Protein AF-U5QSL6-F1 (afdb_monomer_lite)

Secondary structure (DSSP, 8-state):
----------------------GGG--EEE-TT-EEEEEEEEEE-SSSEEEEEEEEEE----SS--EEE-GGGEEEEETT--SPPEE-B-TTT-----EEEPTT-EEEEEEEEE---SS-EEEEESSSTTTPEEEEEEPPTT----

Organism: Gloeobacter kilaueensis (strain ATCC BAA-2537 / CCAP 1431/1 / ULC 316 / JS1) (NCBI:txid1183438)

Radius of gyration: 21.34 Å; chains: 1; bounding box: 72×47×43 Å

pLDDT: mean 75.34, std 21.49, range [30.28, 97.94]

Foldseek 3Di:
DDDDDDDDDDDDPPPPPPPPPPPQFDQFDQAVLGKTKTWPDKEAPDQFKIKTKIKIANEDDDDWDKGWDALQQKFKDAPPDPDQTHRFWDPVPKPDHTDIGTHGDMDIIMTMGGHPDQAKIFIWGHRDPVRIHGNGIHGGPPPPDD

Sequence (146 aa):
MLVTALLVACSGQTSKRTPARDPESRAVYSTDERLLIKLVRSERLSASEGVITVRVSNSEQQVAGSAVVDPSHFFIAPEGSNQTPQAAVDLSKSTLKRQTLAIHQSTGGKVFFKIKDQGVQDIVYGDDPVLAVRVGRIPAFGAVSP

Structure (mmCIF, N/CA/C/O backbone):
data_AF-U5QSL6-F1
#
_entry.id   AF-U5QSL6-F1
#
loop_
_atom_site.group_PDB
_atom_site.id
_atom_site.type_symbol
_atom_site.label_atom_id
_atom_site.label_alt_id
_atom_site.label_comp_id
_atom_site.label_asym_id
_atom_site.label_entity_id
_atom_site.label_seq_id
_atom_site.pdbx_PDB_ins_code
_atom_site.Cartn_x
_atom_site.Cartn_y
_atom_site.Cartn_z
_atom_site.occupancy
_atom_site.B_iso_or_equiv
_atom_site.auth_seq_id
_atom_site.auth_comp_id
_atom_site.auth_asym_id
_atom_site.auth_atom_id
_atom_site.pdbx_PDB_model_num
ATOM 1 N N . MET A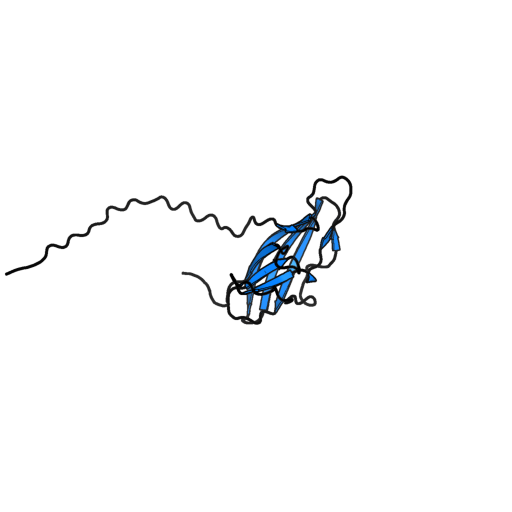 1 1 ? -58.624 38.678 17.521 1.00 34.31 1 MET A N 1
ATOM 2 C CA . MET A 1 1 ? -59.039 37.275 17.735 1.00 34.31 1 MET A CA 1
ATOM 3 C C . MET A 1 1 ? -58.692 36.481 16.481 1.00 34.31 1 MET A C 1
ATOM 5 O O . MET A 1 1 ? -58.979 36.994 15.413 1.00 34.31 1 MET A O 1
ATOM 9 N N . LEU A 1 2 ? -58.096 35.291 16.656 1.00 42.09 2 LEU A N 1
ATOM 10 C CA . LEU A 1 2 ? -57.879 34.189 15.690 1.00 42.09 2 LEU A CA 1
ATOM 11 C C . LEU A 1 2 ? -57.059 34.491 14.410 1.00 42.09 2 LEU A C 1
ATOM 13 O O . LEU A 1 2 ? -57.516 35.216 13.543 1.00 42.09 2 LEU A O 1
ATOM 17 N N . VAL A 1 3 ? -55.779 34.101 14.308 1.00 42.44 3 VAL A N 1
ATOM 18 C CA . VAL A 1 3 ? -55.164 32.754 14.126 1.00 42.44 3 VAL A CA 1
ATOM 19 C C . VAL A 1 3 ? -54.781 32.512 12.654 1.00 42.44 3 VAL A C 1
ATOM 21 O O . VAL A 1 3 ? -55.621 32.398 11.771 1.00 42.44 3 VAL A O 1
ATOM 24 N N . THR A 1 4 ? -53.460 32.465 12.464 1.00 46.41 4 THR A N 1
ATOM 25 C CA . THR A 1 4 ? -52.633 31.793 11.444 1.00 46.41 4 THR A CA 1
ATOM 26 C C . THR A 1 4 ? -53.325 30.938 10.378 1.00 46.41 4 THR A C 1
ATOM 28 O O . THR A 1 4 ? -53.946 29.927 10.696 1.00 46.41 4 THR A O 1
ATOM 31 N N . ALA A 1 5 ? -53.009 31.225 9.112 1.00 50.62 5 ALA A N 1
ATOM 32 C CA . ALA A 1 5 ? -53.021 30.243 8.032 1.00 50.62 5 ALA A CA 1
ATOM 33 C C . ALA A 1 5 ? -51.582 30.029 7.531 1.00 50.62 5 ALA A C 1
ATOM 35 O O . ALA A 1 5 ? -51.032 30.834 6.782 1.00 50.62 5 ALA A O 1
ATOM 36 N N . LEU A 1 6 ? -50.971 28.942 8.005 1.00 47.16 6 LEU A N 1
ATOM 37 C CA . LEU A 1 6 ? -49.758 28.338 7.468 1.00 47.16 6 LEU A CA 1
ATOM 38 C C . LEU A 1 6 ? -50.199 27.279 6.452 1.00 47.16 6 LEU A C 1
ATOM 40 O O . LEU A 1 6 ? -50.808 26.288 6.842 1.00 47.16 6 LEU A O 1
ATOM 44 N N . LEU A 1 7 ? -49.875 27.463 5.173 1.00 45.50 7 LEU A N 1
ATOM 45 C CA . LEU A 1 7 ? -49.884 26.384 4.183 1.00 45.50 7 LEU A CA 1
ATOM 46 C C . LEU A 1 7 ? -48.589 26.457 3.376 1.00 45.50 7 LEU A C 1
ATOM 48 O O . LEU A 1 7 ? -48.476 27.152 2.370 1.00 45.50 7 LEU A O 1
ATOM 52 N N . VAL A 1 8 ? -47.596 25.725 3.877 1.00 52.00 8 VAL A N 1
ATOM 53 C CA . VAL A 1 8 ? -46.452 25.254 3.102 1.00 52.00 8 VAL A CA 1
ATOM 54 C C . VAL A 1 8 ? -46.927 24.020 2.340 1.00 52.00 8 VAL A C 1
ATOM 56 O O . VAL A 1 8 ? -47.374 23.057 2.959 1.00 52.00 8 VAL A O 1
ATOM 59 N N . ALA A 1 9 ? -46.806 24.021 1.016 1.00 42.00 9 ALA A N 1
ATOM 60 C CA . ALA A 1 9 ? -46.858 22.796 0.230 1.00 42.00 9 ALA A CA 1
ATOM 61 C C . ALA A 1 9 ? -45.834 22.873 -0.905 1.00 42.00 9 ALA A C 1
ATOM 63 O O . ALA A 1 9 ? -46.011 23.564 -1.908 1.00 42.00 9 ALA A O 1
ATOM 64 N N . CYS A 1 10 ? -44.736 22.151 -0.684 1.00 53.66 10 CYS A N 1
ATOM 65 C CA . CYS A 1 10 ? -43.721 21.783 -1.654 1.00 53.66 10 CYS A CA 1
ATOM 66 C C . CYS A 1 10 ? -44.359 21.148 -2.895 1.00 53.66 10 CYS A C 1
ATOM 68 O O . CYS A 1 10 ? -44.952 20.075 -2.799 1.00 53.66 10 CYS A O 1
ATOM 70 N N . SER A 1 11 ? -44.151 21.737 -4.072 1.00 44.66 11 SER A N 1
ATOM 71 C CA . SER A 1 11 ? -44.178 20.962 -5.312 1.00 44.66 11 SER A CA 1
ATOM 72 C C . SER A 1 11 ? -42.742 20.583 -5.652 1.00 44.66 11 SER A C 1
ATOM 74 O O . SER A 1 11 ? -41.882 21.416 -5.932 1.00 44.66 11 SER A O 1
ATOM 76 N N . GLY A 1 12 ? -42.478 19.287 -5.495 1.00 43.91 12 GLY A N 1
ATOM 77 C CA . GLY A 1 12 ? -41.193 18.662 -5.730 1.00 43.91 12 GLY A CA 1
ATOM 78 C C . GLY A 1 12 ? -40.750 18.845 -7.171 1.00 43.91 12 GLY A C 1
ATOM 79 O O . GLY A 1 12 ? -41.258 18.198 -8.083 1.00 43.91 12 GLY A O 1
ATOM 80 N N . GLN A 1 13 ? -39.720 19.659 -7.359 1.00 34.28 13 GLN A N 1
ATOM 81 C CA . GLN A 1 13 ? -38.840 19.483 -8.492 1.00 34.28 13 GLN A CA 1
ATOM 82 C C . GLN A 1 13 ? -37.930 18.312 -8.131 1.00 34.28 13 GLN A C 1
ATOM 84 O O . GLN A 1 13 ? -36.919 18.459 -7.444 1.00 34.28 13 GLN A O 1
ATOM 89 N N . THR A 1 14 ? -38.345 17.112 -8.540 1.00 39.59 14 THR A N 1
ATOM 90 C CA . THR A 1 14 ? -37.487 15.931 -8.585 1.00 39.59 14 THR A CA 1
ATOM 91 C C . THR A 1 14 ? -36.339 16.242 -9.534 1.00 39.59 14 THR A C 1
ATOM 93 O O . THR A 1 14 ? -36.385 15.940 -10.727 1.00 39.59 14 THR A O 1
ATOM 96 N N . SER A 1 15 ? -35.311 16.897 -9.000 1.00 34.09 15 SER A N 1
ATOM 97 C CA . SER A 1 15 ? -33.987 16.894 -9.586 1.00 34.09 15 SER A CA 1
ATOM 98 C C . SER A 1 15 ? -33.646 15.421 -9.730 1.00 34.09 15 SER A C 1
ATOM 100 O O . SER A 1 15 ? -33.587 14.701 -8.729 1.00 34.09 15 SER A O 1
ATOM 102 N N . LYS A 1 16 ? -33.572 14.935 -10.974 1.00 35.16 16 LYS A N 1
ATOM 103 C CA . LYS A 1 16 ? -33.106 13.583 -11.264 1.00 35.16 16 LYS A CA 1
ATOM 104 C C . LYS A 1 16 ? -31.741 13.488 -10.593 1.00 35.16 16 LYS A C 1
ATOM 106 O O . LYS A 1 16 ? -30.767 14.026 -11.111 1.00 35.16 16 LYS A O 1
ATOM 111 N N . ARG A 1 17 ? -31.698 12.875 -9.405 1.00 30.28 17 ARG A N 1
ATOM 112 C CA . ARG A 1 17 ? -30.468 12.448 -8.751 1.00 30.28 17 ARG A CA 1
ATOM 113 C C . ARG A 1 17 ? -29.852 11.480 -9.740 1.00 30.28 17 ARG A C 1
ATOM 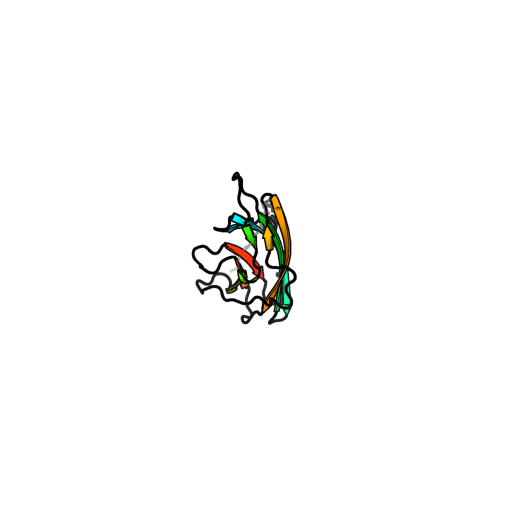115 O O . ARG A 1 17 ? -30.207 10.306 -9.776 1.00 30.28 17 ARG A O 1
ATOM 122 N N . THR A 1 18 ? -28.974 12.000 -10.586 1.00 31.75 18 THR A N 1
ATOM 123 C CA . THR A 1 18 ? -27.931 11.196 -11.193 1.00 31.75 18 THR A CA 1
ATOM 124 C C . THR A 1 18 ? -27.327 10.434 -10.021 1.00 31.75 18 THR A C 1
ATOM 126 O O . THR A 1 18 ? -26.894 11.093 -9.068 1.00 31.75 18 THR A O 1
ATOM 129 N N . PRO A 1 19 ? -27.408 9.092 -9.992 1.00 34.97 19 PRO A N 1
ATOM 130 C CA . PRO A 1 19 ? -26.806 8.333 -8.912 1.00 34.97 19 PRO A CA 1
ATOM 131 C C . PRO A 1 19 ? -25.371 8.827 -8.784 1.00 34.97 19 PRO A C 1
ATOM 133 O O . PRO A 1 19 ? -24.676 8.951 -9.799 1.00 34.97 19 PRO A O 1
ATOM 136 N N . ALA A 1 20 ? -24.992 9.220 -7.565 1.00 39.22 20 ALA A N 1
ATOM 137 C CA . ALA A 1 20 ? -23.637 9.629 -7.254 1.00 39.22 20 ALA A CA 1
ATOM 138 C C . ALA A 1 20 ? -22.738 8.524 -7.794 1.00 39.22 20 ALA A C 1
ATOM 140 O O . ALA A 1 20 ? -22.791 7.382 -7.339 1.00 39.22 20 ALA A O 1
ATOM 141 N N . ARG A 1 21 ? -22.037 8.847 -8.880 1.00 33.62 21 ARG A N 1
ATOM 142 C CA . ARG A 1 21 ? -21.100 7.951 -9.528 1.00 33.62 21 ARG A CA 1
ATOM 143 C C . ARG A 1 21 ? -20.083 7.646 -8.450 1.00 33.62 21 ARG A C 1
ATOM 145 O O . ARG A 1 21 ? -19.352 8.556 -8.076 1.00 33.62 21 ARG A O 1
ATOM 152 N N . ASP A 1 22 ? -20.133 6.431 -7.921 1.00 32.66 22 ASP A N 1
ATOM 153 C CA . ASP A 1 22 ? -19.232 5.954 -6.885 1.00 32.66 22 ASP A CA 1
ATOM 154 C C . ASP A 1 22 ? -17.795 6.383 -7.248 1.00 32.66 22 ASP A C 1
ATOM 156 O O . ASP A 1 22 ? -17.260 5.932 -8.272 1.00 32.66 22 ASP A O 1
ATOM 160 N N . PRO A 1 23 ? -17.203 7.356 -6.528 1.00 37.78 23 PRO A N 1
ATOM 161 C CA . PRO A 1 23 ? -15.913 7.914 -6.902 1.00 37.78 23 PRO A CA 1
ATOM 162 C C . PRO A 1 23 ? -14.758 6.944 -6.608 1.00 37.78 23 PRO A C 1
ATOM 164 O O . PRO A 1 23 ? -13.614 7.247 -6.941 1.00 37.78 23 PRO A O 1
ATOM 167 N N . GLU A 1 24 ? -15.022 5.757 -6.053 1.00 36.53 24 GLU A N 1
ATOM 168 C CA . GLU A 1 24 ? -13.987 4.857 -5.537 1.00 36.53 24 GLU A CA 1
ATOM 169 C C . GLU A 1 24 ? -13.256 3.995 -6.590 1.00 36.53 24 GLU A C 1
ATOM 171 O O . GLU A 1 24 ? -12.442 3.154 -6.226 1.00 36.53 24 GLU A O 1
ATOM 176 N N . SER A 1 25 ? -13.446 4.200 -7.905 1.00 34.88 25 SER A N 1
ATOM 177 C CA . SER A 1 25 ? -12.930 3.243 -8.913 1.00 34.88 25 SER A CA 1
ATOM 178 C C . SER A 1 25 ? -11.913 3.757 -9.955 1.00 34.88 25 SER A C 1
ATOM 180 O O . SER A 1 25 ? -11.540 2.984 -10.850 1.00 34.88 25 SER A O 1
ATOM 182 N N . ARG A 1 26 ? -11.441 5.010 -9.931 1.00 36.28 26 ARG A N 1
ATOM 183 C CA . ARG A 1 26 ? -10.652 5.551 -11.073 1.00 36.28 26 ARG A CA 1
ATOM 184 C C . ARG A 1 26 ? -9.427 6.375 -10.742 1.00 36.28 26 ARG A C 1
ATOM 186 O O . ARG A 1 26 ? -8.897 7.048 -11.621 1.00 36.28 26 ARG A O 1
ATOM 193 N N . ALA A 1 27 ? -8.969 6.330 -9.513 1.00 43.09 27 ALA A N 1
ATOM 194 C CA . ALA A 1 27 ? -7.841 7.143 -9.161 1.00 43.09 27 ALA A CA 1
ATOM 195 C C . ALA A 1 27 ? -6.562 6.376 -9.540 1.00 43.09 27 ALA A C 1
ATOM 197 O O . ALA A 1 27 ? -6.240 5.329 -8.984 1.00 43.09 27 ALA A O 1
ATOM 198 N N . VAL A 1 28 ? -5.990 6.817 -10.659 1.00 49.62 28 VAL A N 1
ATOM 199 C CA . VAL A 1 28 ? -4.770 6.327 -11.289 1.00 49.62 28 VAL A CA 1
ATOM 200 C C . VAL A 1 28 ? -3.716 7.366 -10.963 1.00 49.62 28 VAL A C 1
ATOM 202 O O . VAL A 1 28 ? -3.803 8.505 -11.414 1.00 49.62 28 VAL A O 1
ATOM 205 N N . TYR A 1 29 ? -2.772 6.983 -10.124 1.00 55.22 29 TYR A N 1
ATOM 206 C CA . TYR A 1 29 ? -1.829 7.911 -9.524 1.00 55.22 29 TYR A CA 1
ATOM 207 C C . TYR A 1 29 ? -0.460 7.679 -10.118 1.00 55.22 29 TYR A C 1
ATOM 209 O O . TYR A 1 29 ? 0.045 6.581 -9.926 1.00 55.22 29 TYR A O 1
ATOM 217 N N . SER A 1 30 ? 0.076 8.669 -10.840 1.00 50.06 30 SER A N 1
ATOM 218 C CA . SER A 1 30 ? 1.439 8.648 -11.374 1.00 50.06 30 SER A CA 1
ATOM 219 C C . SER A 1 30 ? 2.402 9.117 -10.298 1.00 50.06 30 SER A C 1
ATOM 221 O O . SER A 1 30 ? 2.298 10.249 -9.836 1.00 50.06 30 SER A O 1
ATOM 223 N N . THR A 1 31 ? 3.321 8.252 -9.900 1.00 57.78 31 THR A N 1
ATOM 224 C CA . THR A 1 31 ? 4.435 8.616 -9.018 1.00 57.78 31 THR A CA 1
ATOM 225 C C . THR A 1 31 ? 5.556 9.268 -9.835 1.00 57.78 31 THR A C 1
ATOM 227 O O . THR A 1 31 ? 5.543 9.182 -11.066 1.00 57.78 31 THR A O 1
ATOM 230 N N . ASP A 1 32 ? 6.570 9.853 -9.190 1.00 58.97 32 ASP A N 1
ATOM 231 C CA . ASP A 1 32 ? 7.817 10.230 -9.888 1.00 58.97 32 ASP A CA 1
ATOM 232 C C . ASP A 1 32 ? 8.503 9.002 -10.523 1.00 58.97 32 ASP A C 1
ATOM 234 O O . ASP A 1 32 ? 9.177 9.095 -11.548 1.00 58.97 32 ASP A O 1
ATOM 238 N N . GLU A 1 33 ? 8.243 7.818 -9.959 1.00 57.88 33 GLU A N 1
ATOM 239 C CA . GLU A 1 33 ? 8.621 6.502 -10.492 1.00 57.88 33 GLU A CA 1
ATOM 240 C C . GLU A 1 33 ? 7.669 5.996 -11.600 1.00 57.88 33 GLU A C 1
ATOM 242 O O . GLU A 1 33 ? 7.819 4.869 -12.077 1.00 57.88 33 GLU A O 1
ATOM 247 N N . ARG A 1 34 ? 6.688 6.814 -12.017 1.00 69.88 34 ARG A N 1
ATOM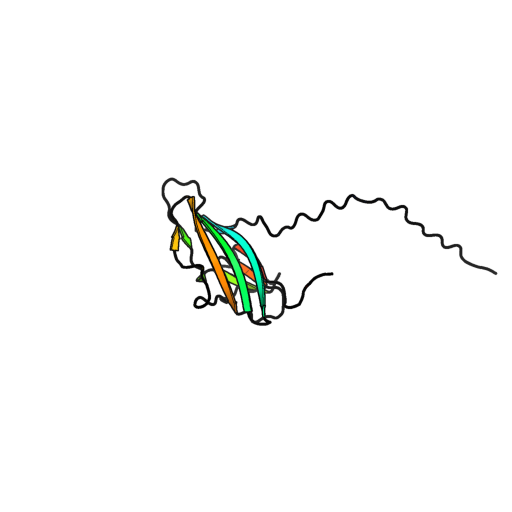 248 C CA . ARG A 1 34 ? 5.751 6.597 -13.140 1.00 69.88 34 ARG A CA 1
ATOM 249 C C . ARG A 1 34 ? 4.923 5.314 -13.042 1.00 69.88 34 ARG A C 1
ATOM 251 O O . ARG A 1 34 ? 4.491 4.734 -14.042 1.00 69.88 34 ARG A O 1
ATOM 258 N N . LEU A 1 35 ? 4.684 4.858 -11.819 1.00 79.81 35 LEU A N 1
ATOM 259 C CA . LEU A 1 35 ? 3.743 3.784 -11.538 1.00 79.81 35 LEU A CA 1
ATOM 260 C C . LEU A 1 35 ? 2.334 4.343 -11.583 1.00 79.81 35 LEU A C 1
ATOM 262 O O . LEU A 1 35 ? 2.106 5.415 -11.054 1.00 79.81 35 LEU A O 1
ATOM 266 N N . LEU A 1 36 ? 1.392 3.585 -12.133 1.00 85.38 36 LEU A N 1
ATOM 267 C CA . LEU A 1 36 ? -0.033 3.796 -11.932 1.00 85.38 36 LEU A CA 1
ATOM 268 C C . LEU A 1 36 ? -0.517 2.892 -10.815 1.00 85.38 36 LEU A C 1
ATOM 270 O O . LEU A 1 36 ? -0.531 1.667 -10.965 1.00 85.38 36 LEU A O 1
ATOM 274 N N . ILE A 1 37 ? -0.973 3.489 -9.724 1.00 87.31 37 ILE A N 1
ATOM 275 C CA . ILE A 1 37 ? -1.565 2.749 -8.612 1.00 87.31 37 ILE A CA 1
ATOM 276 C C . ILE A 1 37 ? -3.077 2.882 -8.696 1.00 87.31 37 ILE A C 1
ATOM 278 O O . ILE A 1 37 ? -3.604 3.988 -8.715 1.00 87.31 37 ILE A O 1
ATOM 282 N N . LYS A 1 38 ? -3.774 1.747 -8.741 1.00 87.69 38 LYS A N 1
ATOM 283 C CA . LYS A 1 38 ? -5.231 1.659 -8.682 1.00 87.69 38 LYS A CA 1
ATOM 284 C C . LYS A 1 38 ? -5.647 0.974 -7.387 1.00 87.69 38 LYS A C 1
ATOM 286 O O . LYS A 1 38 ? -5.309 -0.193 -7.166 1.00 87.69 38 LYS A O 1
ATOM 291 N N . LEU A 1 39 ? -6.451 1.660 -6.581 1.00 90.25 39 LEU A N 1
ATOM 292 C CA . LEU A 1 39 ? -7.166 1.031 -5.475 1.00 90.25 39 LEU A CA 1
ATOM 293 C C . LEU A 1 39 ? -8.279 0.130 -6.024 1.00 90.25 39 LEU A C 1
ATOM 295 O O . LEU A 1 39 ? -9.087 0.545 -6.854 1.00 90.25 39 LEU A O 1
ATOM 299 N N . VAL A 1 40 ? -8.296 -1.125 -5.580 1.00 92.00 40 VAL A N 1
ATOM 300 C CA . VAL A 1 40 ? -9.349 -2.097 -5.908 1.00 92.00 40 VAL A CA 1
ATOM 301 C C . VAL A 1 40 ? -10.371 -2.177 -4.780 1.00 92.00 40 VAL A C 1
ATOM 303 O O . VAL A 1 40 ? -11.563 -2.269 -5.043 1.00 92.00 40 VAL A O 1
ATOM 306 N N . ARG A 1 41 ? -9.901 -2.172 -3.528 1.00 91.31 41 ARG A N 1
ATOM 307 C CA . ARG A 1 41 ? -10.738 -2.228 -2.325 1.00 91.31 41 ARG A CA 1
ATOM 308 C C . ARG A 1 41 ? -9.963 -1.688 -1.131 1.00 91.31 41 ARG A C 1
ATOM 310 O O . ARG A 1 41 ? -8.775 -1.984 -1.014 1.00 91.31 41 ARG A O 1
ATOM 317 N N . SER A 1 42 ? -10.635 -0.995 -0.222 1.00 91.12 42 SER A N 1
ATOM 318 C CA . SER A 1 42 ? -10.138 -0.708 1.124 1.00 91.12 42 SER A CA 1
ATOM 319 C C . SER A 1 42 ? -11.098 -1.267 2.171 1.00 91.12 42 SER A C 1
ATOM 321 O O . SER A 1 42 ? -12.310 -1.314 1.970 1.00 91.12 42 SER A O 1
ATOM 323 N N . GLU A 1 43 ? -10.552 -1.767 3.275 1.00 92.06 43 GLU A N 1
ATOM 324 C CA . GLU A 1 43 ? -11.328 -2.390 4.343 1.00 92.06 43 GLU A CA 1
ATOM 325 C C . GLU A 1 43 ? -10.643 -2.164 5.692 1.00 92.06 43 GLU A C 1
ATOM 327 O O . GLU A 1 43 ? -9.430 -2.332 5.833 1.00 92.06 43 GLU A O 1
ATOM 332 N N . ARG A 1 44 ? -11.427 -1.785 6.703 1.00 92.19 44 ARG A N 1
ATOM 333 C CA . ARG A 1 44 ? -10.981 -1.737 8.098 1.00 92.19 44 ARG A CA 1
ATOM 334 C C . ARG A 1 44 ? -11.239 -3.111 8.718 1.00 92.19 44 ARG A C 1
ATOM 336 O O . ARG A 1 44 ? -12.380 -3.557 8.739 1.00 92.19 44 ARG A O 1
ATOM 343 N N . LEU A 1 45 ? -10.195 -3.782 9.204 1.00 91.50 45 LEU A N 1
ATOM 344 C CA . LEU A 1 45 ? -10.304 -5.119 9.806 1.00 91.50 45 LEU A CA 1
ATOM 345 C C . LEU A 1 45 ? -10.595 -5.045 11.309 1.00 91.50 45 LEU A C 1
ATOM 347 O O . LEU A 1 45 ? -11.282 -5.903 11.855 1.00 91.50 45 LEU A O 1
ATOM 351 N N . SER A 1 46 ? -10.080 -4.016 11.982 1.00 91.12 46 SER A N 1
ATOM 352 C CA . SER A 1 46 ? -10.313 -3.758 13.404 1.00 91.12 46 SER A CA 1
ATOM 353 C C . SER A 1 46 ? -10.096 -2.276 13.730 1.00 91.12 46 SER A C 1
ATOM 355 O O . SER A 1 46 ? -9.747 -1.470 12.864 1.00 91.12 46 SER A O 1
ATOM 357 N N . ALA A 1 47 ? -10.241 -1.897 15.002 1.00 87.62 47 ALA A N 1
ATOM 358 C CA . ALA A 1 47 ? -9.875 -0.557 15.457 1.00 87.62 47 ALA A CA 1
ATOM 359 C C . ALA A 1 47 ? -8.397 -0.210 15.187 1.00 87.62 47 ALA A C 1
ATOM 361 O O . ALA A 1 47 ? -8.086 0.968 15.051 1.00 87.62 47 ALA A O 1
ATOM 362 N N . SER A 1 48 ? -7.505 -1.197 15.055 1.00 91.75 48 SER A N 1
ATOM 363 C CA . SER A 1 48 ? -6.060 -0.992 14.886 1.00 91.75 48 SER A CA 1
ATOM 364 C C . SER A 1 48 ? -5.481 -1.558 13.589 1.00 91.75 48 SER A C 1
ATOM 366 O O . SER A 1 48 ? -4.281 -1.431 13.350 1.00 91.75 48 SER A O 1
ATOM 368 N N . GLU A 1 49 ? -6.300 -2.171 12.734 1.00 94.00 49 GLU A N 1
ATOM 369 C CA . GLU A 1 49 ? -5.834 -2.798 11.499 1.00 94.00 49 GLU A CA 1
ATOM 370 C C . GLU A 1 49 ? -6.742 -2.473 10.315 1.00 94.00 49 GLU A C 1
ATOM 372 O O . GLU A 1 49 ? -7.972 -2.464 10.411 1.00 94.00 49 GLU A O 1
ATOM 377 N N . GLY A 1 50 ? -6.117 -2.248 9.165 1.00 94.38 50 GLY A N 1
ATOM 378 C CA . GLY A 1 50 ? -6.788 -2.098 7.883 1.00 94.38 50 GLY A CA 1
ATOM 379 C C . GLY A 1 50 ? -6.024 -2.807 6.778 1.00 94.38 50 GLY A C 1
ATOM 380 O O . GLY A 1 50 ? -4.855 -3.167 6.926 1.00 94.38 50 GLY A O 1
ATOM 381 N N . VAL A 1 51 ? -6.692 -3.017 5.655 1.00 95.62 51 VAL A N 1
ATOM 382 C CA . VAL A 1 51 ? -6.101 -3.611 4.464 1.00 95.62 51 VAL A CA 1
ATOM 383 C C . VAL A 1 51 ? -6.616 -2.894 3.232 1.00 95.62 51 VAL A C 1
ATOM 385 O O . VAL A 1 51 ? -7.794 -2.549 3.135 1.00 95.62 51 VAL A O 1
ATOM 388 N N . ILE A 1 52 ? -5.735 -2.712 2.258 1.00 94.38 52 ILE A N 1
ATOM 389 C CA . ILE A 1 52 ? -6.145 -2.389 0.897 1.00 94.38 52 ILE A CA 1
ATOM 390 C C . ILE A 1 52 ? -5.721 -3.472 -0.063 1.00 94.38 52 ILE A C 1
ATOM 392 O O . ILE A 1 52 ? -4.711 -4.141 0.130 1.00 94.38 52 ILE A O 1
ATOM 396 N N . THR A 1 53 ? -6.486 -3.601 -1.133 1.00 95.50 53 THR A N 1
ATOM 397 C CA . THR A 1 53 ? -6.095 -4.342 -2.322 1.00 95.50 53 THR A CA 1
ATOM 398 C C . THR A 1 53 ? -5.805 -3.333 -3.417 1.00 95.50 53 THR A C 1
ATOM 400 O O . THR A 1 53 ? -6.665 -2.517 -3.749 1.00 95.50 53 THR A O 1
ATOM 403 N N . VAL A 1 54 ? -4.603 -3.392 -3.981 1.00 94.00 54 VAL A N 1
ATOM 404 C CA . VAL A 1 54 ? -4.159 -2.494 -5.051 1.00 94.00 54 VAL A CA 1
ATOM 405 C C . VAL A 1 54 ? -3.731 -3.283 -6.275 1.00 94.00 54 VAL A C 1
ATOM 407 O O . VAL A 1 54 ? -3.307 -4.439 -6.184 1.00 94.00 54 VAL A O 1
ATOM 410 N N . ARG A 1 55 ? -3.814 -2.625 -7.426 1.00 93.12 55 ARG A N 1
ATOM 411 C CA . ARG A 1 55 ? -3.138 -3.022 -8.654 1.00 93.12 55 ARG A CA 1
ATOM 412 C C . ARG A 1 55 ? -2.181 -1.907 -9.043 1.00 93.12 55 ARG A C 1
ATOM 414 O O . ARG A 1 55 ? -2.597 -0.758 -9.120 1.00 93.12 55 ARG A O 1
ATOM 421 N N . VAL A 1 56 ? -0.928 -2.252 -9.290 1.00 91.12 56 VAL A N 1
ATOM 422 C CA . VAL A 1 56 ? 0.115 -1.316 -9.702 1.00 91.12 56 VAL A CA 1
ATOM 423 C C . VAL A 1 56 ? 0.575 -1.696 -11.100 1.00 91.12 56 VAL A C 1
ATOM 425 O O . VAL A 1 56 ? 0.828 -2.871 -11.362 1.00 91.12 56 VAL A O 1
ATOM 428 N N . SER A 1 57 ? 0.659 -0.738 -12.012 1.00 89.06 57 SER A N 1
ATOM 429 C CA . SER A 1 57 ? 1.132 -0.970 -13.379 1.00 89.06 57 SER A CA 1
ATOM 430 C C . SER A 1 57 ? 2.144 0.077 -13.798 1.00 89.06 57 SER A C 1
ATOM 432 O O . SER A 1 57 ? 1.950 1.252 -13.517 1.00 89.06 57 SER A O 1
ATOM 434 N N . ASN A 1 58 ? 3.175 -0.336 -14.523 1.00 86.38 58 ASN A N 1
ATOM 435 C CA . ASN A 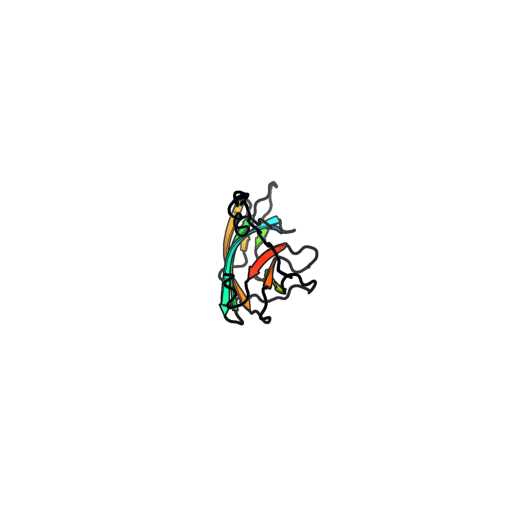1 58 ? 4.084 0.580 -15.200 1.00 86.38 58 ASN A CA 1
ATOM 436 C C . ASN A 1 58 ? 3.490 0.921 -16.579 1.00 86.38 58 ASN A C 1
ATOM 438 O O . ASN A 1 58 ? 3.419 0.046 -17.448 1.00 86.38 58 ASN A O 1
ATOM 442 N N . SER A 1 59 ? 2.974 2.143 -16.757 1.00 72.75 59 SER A N 1
ATOM 443 C CA . SER A 1 59 ? 2.161 2.491 -17.933 1.00 72.75 59 SER A CA 1
ATOM 444 C C . SER A 1 59 ? 2.821 3.374 -18.985 1.00 72.75 59 SER A C 1
ATOM 446 O O . SER A 1 59 ? 2.281 3.438 -20.087 1.00 72.75 59 SER A O 1
ATOM 448 N N . GLU A 1 60 ? 3.910 4.090 -18.692 1.00 65.12 60 GLU A N 1
ATOM 449 C CA . GLU A 1 60 ? 4.446 5.061 -19.660 1.00 65.12 60 GLU A CA 1
ATOM 450 C C . GLU A 1 60 ? 5.293 4.370 -20.740 1.00 65.12 60 GLU A C 1
ATOM 452 O O . GLU A 1 60 ? 6.194 3.596 -20.438 1.00 65.12 60 GLU A O 1
ATOM 457 N N . GLN A 1 61 ? 4.983 4.490 -22.038 1.00 55.66 61 GLN A N 1
ATOM 458 C CA . GLN A 1 61 ? 5.106 5.670 -22.923 1.00 55.66 61 GLN A CA 1
ATOM 459 C C . GLN A 1 61 ? 6.537 6.207 -23.149 1.00 55.66 61 GLN A C 1
ATOM 461 O O . GLN A 1 61 ? 6.709 7.121 -23.953 1.00 55.66 61 GLN A O 1
ATOM 466 N N . GLN A 1 62 ? 7.584 5.590 -22.584 1.00 47.75 62 GLN A N 1
ATOM 467 C CA . GLN A 1 62 ? 8.967 5.806 -23.041 1.00 47.75 62 GLN A CA 1
ATOM 468 C C . GLN A 1 62 ? 9.708 4.504 -23.360 1.00 47.75 62 GLN A C 1
ATOM 470 O O . GLN A 1 62 ? 9.397 3.436 -22.854 1.00 47.75 62 GLN A O 1
ATOM 475 N N . VAL A 1 63 ? 10.695 4.631 -24.251 1.00 49.16 63 VAL A N 1
ATOM 476 C CA . VAL A 1 63 ? 11.305 3.580 -25.085 1.00 49.16 63 VAL A CA 1
ATOM 477 C C . VAL A 1 63 ? 12.135 2.532 -24.312 1.00 49.16 63 VAL A C 1
ATOM 479 O O . VAL A 1 63 ? 12.440 1.488 -24.877 1.00 49.16 63 VAL A O 1
ATOM 482 N N . ALA A 1 64 ? 12.456 2.734 -23.027 1.00 53.34 64 ALA A N 1
ATOM 483 C CA . ALA A 1 64 ? 13.080 1.718 -22.167 1.00 53.34 64 ALA A CA 1
ATOM 484 C C . ALA A 1 64 ? 13.081 2.167 -20.691 1.00 53.34 64 ALA A C 1
ATOM 486 O O . ALA A 1 64 ? 13.853 3.045 -20.320 1.00 53.34 64 ALA A O 1
ATOM 487 N N . GLY A 1 65 ? 12.254 1.578 -19.824 1.00 68.69 65 GLY A N 1
ATOM 488 C CA . GLY A 1 65 ? 12.300 1.871 -18.389 1.00 68.69 65 GLY A CA 1
ATOM 489 C C . GLY A 1 65 ? 11.511 0.873 -17.548 1.00 68.69 65 GLY A C 1
ATOM 490 O O . GLY A 1 65 ? 10.309 0.697 -17.736 1.00 68.69 65 GLY A O 1
ATOM 491 N N . SER A 1 66 ? 12.184 0.200 -16.617 1.00 78.31 66 SER A N 1
ATOM 492 C CA . SER A 1 66 ? 11.531 -0.585 -15.568 1.00 78.31 66 SER A CA 1
ATOM 493 C C . SER A 1 66 ? 11.272 0.279 -14.333 1.00 78.31 66 SER A C 1
ATOM 495 O O . SER A 1 66 ? 12.126 1.091 -13.989 1.00 78.31 66 SER A O 1
ATOM 497 N N . ALA A 1 67 ? 10.162 0.059 -13.633 1.00 82.56 67 ALA A N 1
ATOM 498 C CA . ALA A 1 67 ? 9.804 0.771 -12.405 1.00 82.56 67 ALA A CA 1
ATOM 499 C C . ALA A 1 67 ? 9.796 -0.189 -11.210 1.00 82.56 67 ALA A C 1
ATOM 501 O O . ALA A 1 67 ? 9.376 -1.339 -11.345 1.00 82.56 67 ALA A O 1
ATOM 502 N N . VAL A 1 68 ? 10.253 0.253 -10.041 1.00 86.38 68 VAL A N 1
ATOM 503 C CA . VAL A 1 68 ? 10.247 -0.572 -8.826 1.00 86.38 68 VAL A CA 1
ATOM 504 C C . VAL A 1 68 ? 8.986 -0.269 -8.033 1.00 86.38 68 VAL A C 1
ATOM 506 O O . VAL A 1 68 ? 8.763 0.860 -7.629 1.00 86.38 68 VAL A O 1
ATOM 509 N N . VAL A 1 69 ? 8.167 -1.286 -7.790 1.00 89.44 69 VAL A N 1
ATOM 510 C CA . VAL A 1 69 ? 7.058 -1.211 -6.835 1.00 89.44 69 VAL A CA 1
ATOM 511 C C . VAL A 1 69 ? 7.571 -1.695 -5.493 1.00 89.44 69 VAL A C 1
ATOM 513 O O . VAL A 1 69 ? 8.112 -2.800 -5.432 1.00 89.44 69 VAL A O 1
ATOM 516 N N . ASP A 1 7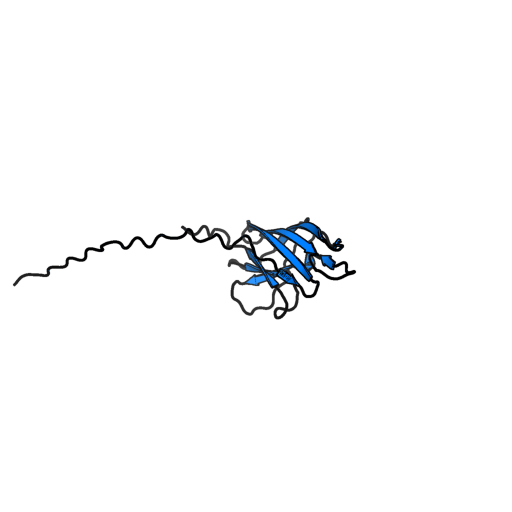0 ? 7.357 -0.932 -4.423 1.00 92.38 70 ASP A N 1
ATOM 517 C CA . ASP A 1 70 ? 7.686 -1.346 -3.057 1.00 92.38 70 ASP A CA 1
ATOM 518 C C . ASP A 1 70 ? 6.505 -1.056 -2.107 1.00 92.38 70 ASP A C 1
ATOM 520 O O . ASP A 1 70 ? 6.083 0.094 -1.975 1.00 92.38 70 ASP A O 1
ATOM 524 N N . PRO A 1 71 ? 5.923 -2.070 -1.434 1.00 94.00 71 PRO A N 1
ATOM 525 C CA . PRO A 1 71 ? 4.833 -1.853 -0.481 1.00 94.00 71 PRO A CA 1
ATOM 526 C C . PRO A 1 71 ? 5.227 -0.967 0.711 1.00 94.00 71 PRO A C 1
ATOM 528 O O . PRO A 1 71 ? 4.337 -0.430 1.364 1.00 94.00 71 PRO A O 1
ATOM 531 N N . SER A 1 72 ? 6.521 -0.805 1.015 1.00 93.75 72 SER A N 1
ATOM 532 C CA . SER A 1 72 ? 6.980 0.082 2.094 1.00 93.75 72 SER A CA 1
ATOM 533 C C . SER A 1 72 ? 6.760 1.570 1.802 1.00 93.75 72 SER A C 1
ATOM 535 O O . SER A 1 72 ? 6.776 2.365 2.735 1.00 93.75 72 SER A O 1
ATOM 537 N N . HIS A 1 73 ? 6.488 1.937 0.545 1.00 91.50 73 HIS A N 1
ATOM 538 C CA . HIS A 1 73 ? 6.170 3.308 0.140 1.00 91.50 73 HIS A CA 1
ATOM 539 C C . HIS A 1 73 ? 4.687 3.662 0.322 1.00 91.50 73 HIS A C 1
ATOM 541 O O . HIS A 1 73 ? 4.273 4.751 -0.066 1.00 91.50 73 HIS A O 1
ATOM 547 N N . PHE A 1 74 ? 3.870 2.767 0.887 1.00 92.94 74 PHE A N 1
ATOM 548 C CA . PHE A 1 74 ? 2.528 3.130 1.327 1.00 92.94 74 PHE A CA 1
ATOM 549 C C . PHE A 1 74 ? 2.565 3.686 2.752 1.00 92.94 74 PHE A C 1
ATOM 551 O O . PHE A 1 74 ? 3.100 3.068 3.672 1.00 92.94 74 PHE A O 1
ATOM 558 N N . PHE A 1 75 ? 1.909 4.820 2.950 1.00 92.62 75 PHE A N 1
ATOM 559 C CA . PHE A 1 75 ? 1.811 5.498 4.238 1.00 92.62 75 PHE A CA 1
ATOM 560 C C . PHE A 1 75 ? 0.352 5.821 4.548 1.00 92.62 75 PHE A C 1
ATOM 562 O O . PHE A 1 75 ? -0.512 5.759 3.668 1.00 92.62 75 PHE A O 1
ATOM 569 N N . ILE A 1 76 ? 0.078 6.163 5.806 1.00 92.00 76 ILE A N 1
ATOM 570 C CA . ILE A 1 76 ? -1.235 6.656 6.232 1.00 92.00 76 ILE A CA 1
ATOM 571 C C . ILE A 1 76 ? -1.119 8.045 6.847 1.00 92.00 76 ILE A C 1
ATOM 573 O O . ILE A 1 76 ? -0.129 8.354 7.507 1.00 92.00 76 ILE A O 1
ATOM 577 N N . ALA A 1 77 ? -2.147 8.862 6.666 1.00 89.06 77 ALA A N 1
ATOM 578 C CA . ALA A 1 77 ? -2.312 10.130 7.364 1.00 89.06 77 ALA A CA 1
ATOM 579 C C . ALA A 1 77 ? -3.773 10.274 7.818 1.00 89.06 77 ALA A C 1
ATOM 581 O O . ALA A 1 77 ? -4.667 9.783 7.121 1.00 89.06 77 ALA A O 1
ATOM 582 N N . PRO A 1 78 ? -4.057 10.960 8.938 1.00 88.25 78 PRO A N 1
ATOM 583 C CA . PRO A 1 78 ? -5.431 11.301 9.289 1.00 88.25 78 PRO A CA 1
ATOM 584 C C . PRO A 1 78 ? -6.092 12.103 8.164 1.00 88.25 78 PRO A C 1
ATOM 586 O O . PRO A 1 78 ? -5.470 13.020 7.614 1.00 88.25 78 PRO A O 1
ATOM 589 N N . GLU A 1 79 ? -7.340 11.761 7.826 1.00 87.06 79 GLU A N 1
ATOM 590 C CA . GLU A 1 79 ? -8.058 12.380 6.707 1.00 87.06 79 GLU A CA 1
ATOM 591 C C . GLU A 1 79 ? -8.077 13.910 6.816 1.00 87.06 79 GLU A C 1
ATOM 593 O O . GLU A 1 79 ? -8.421 14.478 7.854 1.00 87.06 79 GLU A O 1
ATOM 598 N N . GLY A 1 80 ? -7.699 14.578 5.724 1.00 77.69 80 GLY A N 1
ATOM 599 C CA . GLY A 1 80 ? -7.732 16.043 5.632 1.00 77.69 80 GLY A CA 1
ATOM 600 C C . GLY A 1 80 ? -6.730 16.764 6.539 1.00 77.69 80 GLY A C 1
ATOM 601 O O . GLY A 1 80 ? -6.793 17.987 6.659 1.00 77.69 80 GLY A O 1
ATOM 602 N N . SER A 1 81 ? -5.812 16.036 7.176 1.00 78.38 81 SER A N 1
ATOM 603 C CA . SER A 1 81 ? -4.753 16.636 7.977 1.00 78.38 81 SER A CA 1
ATOM 604 C C . SER A 1 81 ? -3.556 17.036 7.113 1.00 78.38 81 SER A C 1
ATOM 606 O O . SER A 1 81 ? -3.217 16.368 6.140 1.00 78.38 81 SER A O 1
ATOM 608 N N . ASN A 1 82 ? -2.866 18.102 7.523 1.00 73.94 82 ASN A N 1
ATOM 609 C CA . ASN A 1 82 ? -1.552 18.471 6.984 1.00 73.94 82 ASN A CA 1
ATOM 610 C C . ASN A 1 82 ? -0.415 17.724 7.706 1.00 73.94 82 ASN A C 1
ATOM 612 O O . ASN A 1 82 ? 0.722 18.194 7.730 1.00 73.94 82 ASN A O 1
ATOM 616 N N . GLN A 1 83 ? -0.725 16.617 8.387 1.00 79.44 83 GLN A N 1
ATOM 617 C CA . GLN A 1 83 ? 0.288 15.840 9.086 1.00 79.44 83 GLN A CA 1
ATOM 618 C C . GLN A 1 83 ? 1.128 15.060 8.081 1.00 79.44 83 GLN A C 1
ATOM 620 O O . GLN A 1 83 ? 0.629 14.586 7.061 1.00 79.44 83 GLN A O 1
ATOM 625 N N . THR A 1 84 ? 2.409 14.897 8.399 1.00 82.88 84 THR A N 1
ATOM 626 C CA . THR A 1 84 ? 3.304 14.046 7.621 1.00 82.88 84 THR A CA 1
ATOM 627 C C . THR A 1 84 ? 2.766 12.610 7.604 1.00 82.88 84 THR A C 1
ATOM 629 O O . THR A 1 84 ? 2.489 12.067 8.681 1.00 82.88 84 THR A O 1
ATOM 632 N N . PRO A 1 85 ? 2.627 11.983 6.421 1.00 87.69 85 PRO A N 1
ATOM 633 C CA . PRO A 1 85 ? 2.255 10.582 6.316 1.00 87.69 85 PRO A CA 1
ATOM 634 C C . PRO A 1 85 ? 3.194 9.690 7.126 1.00 87.69 85 PRO A C 1
ATOM 636 O O . PRO A 1 85 ? 4.409 9.875 7.142 1.00 87.69 85 PRO A O 1
ATOM 639 N N . GLN A 1 86 ? 2.624 8.716 7.824 1.00 90.81 86 GLN A N 1
ATOM 640 C CA . GLN A 1 86 ? 3.354 7.834 8.722 1.00 90.81 86 GLN A CA 1
ATOM 641 C C . GLN A 1 86 ? 3.456 6.427 8.147 1.00 90.81 86 GLN A C 1
ATOM 643 O O . GLN A 1 86 ? 2.500 5.880 7.588 1.00 90.81 86 GLN A O 1
ATOM 648 N N . ALA A 1 87 ? 4.625 5.814 8.336 1.00 90.06 87 ALA A N 1
ATOM 649 C CA . ALA A 1 87 ? 4.842 4.423 7.975 1.00 90.06 87 ALA A CA 1
ATOM 650 C C . ALA A 1 87 ? 3.985 3.530 8.879 1.00 90.06 87 ALA A C 1
ATOM 652 O O . ALA A 1 87 ? 4.141 3.511 10.102 1.00 90.06 87 ALA A O 1
ATOM 653 N N . ALA A 1 88 ? 3.074 2.788 8.262 1.00 91.75 88 ALA A N 1
ATOM 654 C CA . ALA A 1 88 ? 2.113 1.945 8.967 1.00 91.75 88 ALA A CA 1
ATOM 655 C C . ALA A 1 88 ? 1.995 0.540 8.373 1.00 91.75 88 ALA A C 1
ATOM 657 O O . ALA A 1 88 ? 1.229 -0.277 8.882 1.00 91.75 88 ALA A O 1
ATOM 658 N N . VAL A 1 89 ? 2.730 0.245 7.303 1.00 95.88 89 VAL A N 1
ATOM 659 C CA . VAL A 1 89 ? 2.597 -1.016 6.575 1.00 95.88 89 VAL A CA 1
ATOM 660 C C . VAL A 1 89 ? 3.137 -2.181 7.397 1.00 95.88 89 VAL A C 1
ATOM 662 O O . VAL A 1 89 ? 4.275 -2.175 7.862 1.00 95.88 89 VAL A O 1
ATOM 665 N N . ASP A 1 90 ? 2.329 -3.228 7.525 1.00 96.25 90 ASP A N 1
ATOM 666 C CA . ASP A 1 90 ? 2.766 -4.527 8.015 1.00 96.25 90 ASP A CA 1
ATOM 667 C C . ASP A 1 90 ? 3.250 -5.380 6.833 1.00 96.25 90 ASP A C 1
ATOM 669 O O . ASP A 1 90 ? 2.481 -6.080 6.161 1.00 96.25 90 ASP A O 1
ATOM 673 N N . LEU A 1 9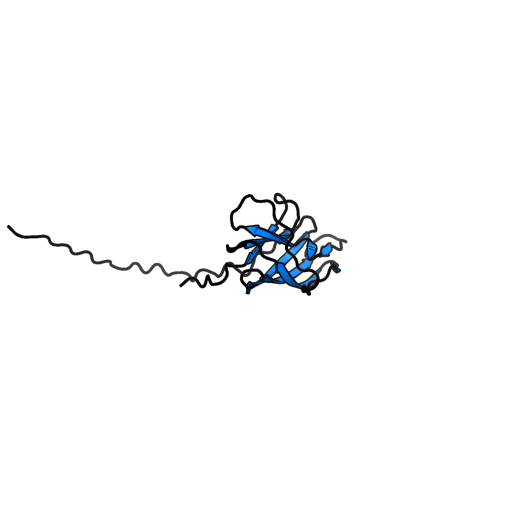1 ? 4.554 -5.307 6.559 1.00 94.94 91 LEU A N 1
ATOM 674 C CA . LEU A 1 91 ? 5.194 -6.042 5.463 1.00 94.94 91 LEU A CA 1
ATOM 675 C C . LEU A 1 91 ? 5.115 -7.565 5.638 1.00 94.94 91 LEU A C 1
ATOM 677 O O . LEU A 1 91 ? 5.133 -8.293 4.644 1.00 94.94 91 LEU A O 1
ATOM 681 N N . SER A 1 92 ? 4.994 -8.051 6.879 1.00 95.88 92 SER A N 1
ATOM 682 C CA . SER A 1 92 ? 4.909 -9.487 7.168 1.00 95.88 92 SER A CA 1
ATOM 683 C C . SER A 1 92 ? 3.565 -10.084 6.740 1.00 95.88 92 SER A C 1
ATOM 685 O O . SER A 1 92 ? 3.516 -11.223 6.277 1.00 95.88 92 SER A O 1
ATOM 687 N N . LYS A 1 93 ? 2.485 -9.293 6.817 1.00 96.81 93 LYS A N 1
ATOM 688 C CA . LYS A 1 93 ? 1.131 -9.684 6.387 1.00 96.81 93 LYS A CA 1
ATOM 689 C C . LYS A 1 93 ? 0.845 -9.348 4.920 1.00 96.81 93 LYS A C 1
ATOM 691 O O . LYS A 1 93 ? -0.030 -9.952 4.300 1.00 96.81 93 LYS A O 1
ATOM 696 N N . SER A 1 94 ? 1.568 -8.383 4.355 1.00 97.12 94 SER A N 1
ATOM 697 C CA . SER A 1 94 ? 1.333 -7.882 2.998 1.00 97.12 94 SER A CA 1
ATOM 698 C C . SER A 1 94 ? 1.723 -8.884 1.909 1.00 97.12 94 SER A C 1
ATOM 700 O O . SER A 1 94 ? 2.792 -9.508 1.934 1.00 97.12 94 SER A O 1
ATOM 702 N N . THR A 1 95 ? 0.840 -9.031 0.916 1.00 97.94 95 THR A N 1
ATOM 703 C CA . THR A 1 95 ? 1.055 -9.919 -0.237 1.00 97.94 95 THR A CA 1
ATOM 704 C C . THR A 1 95 ? 1.594 -9.181 -1.452 1.00 97.94 95 THR A C 1
ATOM 706 O O . THR A 1 95 ? 2.229 -9.815 -2.290 1.00 97.94 95 THR A O 1
ATOM 709 N N . LEU A 1 96 ? 1.409 -7.857 -1.536 1.00 96.94 96 LEU A N 1
ATOM 710 C CA . LEU A 1 96 ? 2.156 -7.049 -2.496 1.00 96.94 96 LEU A CA 1
ATOM 711 C C . LEU A 1 96 ? 3.642 -7.143 -2.134 1.00 96.94 96 LEU A C 1
ATOM 713 O O . LEU A 1 96 ? 4.022 -6.848 -1.003 1.00 96.94 96 LEU A O 1
ATOM 717 N N . LYS A 1 97 ? 4.472 -7.596 -3.074 1.00 95.50 97 LYS A N 1
ATOM 718 C CA . LYS A 1 97 ? 5.918 -7.737 -2.878 1.00 95.50 97 LYS A CA 1
ATOM 719 C C . LYS A 1 97 ? 6.671 -6.677 -3.660 1.00 95.50 97 LYS A C 1
ATOM 721 O O . LYS A 1 97 ? 6.221 -6.273 -4.738 1.00 95.50 97 LYS A O 1
ATOM 726 N N . ARG A 1 98 ? 7.832 -6.292 -3.120 1.00 93.94 98 ARG A N 1
ATOM 727 C CA . ARG A 1 98 ? 8.798 -5.476 -3.845 1.00 93.94 98 ARG A CA 1
ATOM 728 C C . ARG A 1 98 ? 9.154 -6.179 -5.146 1.00 93.94 98 ARG A C 1
ATOM 730 O O . ARG A 1 98 ? 9.541 -7.347 -5.121 1.00 93.94 98 ARG A O 1
ATOM 737 N N . GLN A 1 99 ? 9.001 -5.489 -6.264 1.00 93.25 99 GLN A N 1
ATOM 738 C CA . GLN A 1 99 ? 9.302 -6.055 -7.571 1.00 93.25 99 GLN A CA 1
ATOM 739 C C . GLN A 1 99 ? 9.592 -4.974 -8.595 1.00 93.25 99 GLN A C 1
ATOM 741 O O . GLN A 1 99 ? 9.027 -3.884 -8.547 1.00 93.25 99 GLN A O 1
ATOM 746 N N . THR A 1 100 ? 10.430 -5.321 -9.558 1.00 90.56 100 THR A N 1
ATOM 747 C CA . THR A 1 100 ? 10.687 -4.487 -10.724 1.00 90.56 100 THR A CA 1
ATOM 748 C C . THR A 1 100 ? 9.691 -4.852 -11.818 1.00 90.56 100 THR A C 1
ATOM 750 O O . THR A 1 100 ? 9.654 -5.995 -12.267 1.00 90.56 100 THR A O 1
ATOM 753 N N . LEU A 1 101 ? 8.879 -3.888 -12.241 1.00 88.69 101 LEU A N 1
ATOM 754 C CA . LEU A 1 101 ? 7.935 -4.011 -13.343 1.00 88.69 101 LEU A CA 1
ATOM 755 C C . LEU A 1 101 ? 8.551 -3.466 -14.628 1.00 88.69 101 LEU A C 1
ATOM 757 O O . LEU A 1 101 ? 8.880 -2.279 -14.717 1.00 88.69 101 LEU A O 1
ATOM 761 N N . ALA A 1 102 ? 8.645 -4.310 -15.653 1.00 88.31 102 ALA A N 1
ATOM 762 C CA . ALA A 1 102 ? 8.909 -3.833 -17.005 1.00 88.31 102 ALA A CA 1
ATOM 763 C C . ALA A 1 102 ? 7.729 -2.991 -17.533 1.00 88.31 102 ALA A C 1
ATOM 765 O O . ALA A 1 102 ? 6.641 -2.976 -16.950 1.00 88.31 102 ALA A O 1
ATOM 766 N N . ILE A 1 103 ? 7.939 -2.297 -18.651 1.00 84.94 103 ILE A N 1
ATOM 767 C CA . ILE A 1 103 ? 6.895 -1.503 -19.312 1.00 84.94 103 ILE A CA 1
ATOM 768 C C . ILE A 1 103 ? 5.675 -2.392 -19.600 1.00 84.94 103 ILE A C 1
ATOM 770 O O . ILE A 1 103 ? 5.817 -3.545 -20.011 1.00 84.94 103 ILE A O 1
ATOM 774 N N . HIS A 1 104 ? 4.474 -1.860 -19.365 1.00 85.62 104 HIS A N 1
ATOM 775 C CA . HIS A 1 104 ? 3.182 -2.539 -19.523 1.00 85.62 104 HIS A CA 1
ATOM 776 C C . HIS A 1 104 ? 2.950 -3.731 -18.586 1.00 85.62 104 HIS A C 1
ATOM 778 O O . HIS A 1 104 ? 1.894 -4.366 -18.654 1.00 85.62 104 HIS A O 1
ATOM 784 N N . GLN A 1 105 ? 3.880 -4.029 -17.676 1.00 90.69 105 GLN A N 1
ATOM 785 C CA . GLN A 1 105 ? 3.633 -5.014 -16.636 1.00 90.69 105 GLN A CA 1
ATOM 786 C C . GLN A 1 105 ? 2.805 -4.421 -15.504 1.00 90.69 105 GLN A C 1
ATOM 788 O O . GLN A 1 105 ? 2.838 -3.226 -15.199 1.00 90.69 105 GLN A O 1
ATOM 793 N N . SER A 1 106 ? 2.054 -5.307 -14.858 1.00 92.50 106 SER A N 1
ATOM 794 C CA . SER A 1 106 ? 1.270 -4.978 -13.681 1.00 92.50 106 SER A CA 1
ATOM 795 C C . SER A 1 106 ? 1.404 -6.057 -12.629 1.00 92.50 106 SER A C 1
ATOM 797 O O . SER A 1 106 ? 1.471 -7.239 -12.955 1.00 92.50 106 SER A O 1
ATOM 799 N N . THR A 1 107 ? 1.341 -5.636 -11.380 1.00 95.06 107 THR A N 1
ATOM 800 C CA . THR A 1 107 ? 1.254 -6.485 -10.202 1.00 95.06 107 THR A CA 1
ATOM 801 C C . THR A 1 107 ? 0.050 -6.083 -9.365 1.00 95.06 107 THR A C 1
ATOM 803 O O . THR A 1 107 ? -0.523 -5.006 -9.540 1.00 95.06 107 THR A O 1
ATOM 806 N N . GLY A 1 108 ? -0.365 -6.946 -8.452 1.00 95.69 108 GLY A N 1
ATOM 807 C CA . GLY A 1 108 ? -1.406 -6.636 -7.491 1.00 95.69 108 GLY A CA 1
ATOM 808 C C . GLY A 1 108 ? -1.183 -7.388 -6.197 1.00 95.69 108 GLY A C 1
ATOM 809 O O . GLY A 1 108 ? -0.510 -8.417 -6.153 1.00 95.69 108 GLY A O 1
ATOM 810 N N . GLY A 1 109 ? -1.758 -6.863 -5.127 1.00 97.25 109 GLY A N 1
ATOM 811 C CA . GLY A 1 109 ? -1.627 -7.480 -3.823 1.00 97.25 109 GLY A CA 1
ATOM 812 C C . GLY A 1 109 ? -2.364 -6.719 -2.743 1.00 97.25 109 GLY A C 1
ATOM 813 O O . GLY A 1 109 ? -2.922 -5.642 -2.965 1.00 97.25 109 GLY A O 1
ATOM 814 N N . LYS A 1 110 ? -2.360 -7.322 -1.560 1.00 97.81 110 LYS A N 1
ATOM 815 C CA . LYS A 1 110 ? -2.864 -6.722 -0.337 1.00 97.81 110 LYS A CA 1
ATOM 816 C C . LYS A 1 110 ? -1.728 -6.001 0.377 1.00 97.81 110 LYS A C 1
ATOM 818 O O . LYS A 1 110 ? -0.641 -6.570 0.511 1.00 97.81 110 LYS A O 1
ATOM 823 N N . VAL A 1 111 ? -2.007 -4.797 0.858 1.00 97.56 111 VAL A N 1
ATOM 824 C CA . VAL A 1 111 ? -1.138 -4.033 1.756 1.00 97.56 111 VAL A CA 1
ATOM 825 C C . VAL A 1 111 ? -1.889 -3.867 3.070 1.00 97.56 111 VAL A C 1
ATOM 827 O O . VAL A 1 111 ? -3.004 -3.344 3.086 1.00 97.56 111 VAL A O 1
ATOM 830 N N . PHE A 1 112 ? -1.315 -4.385 4.150 1.00 97.44 112 PHE A N 1
ATOM 831 C CA . PHE A 1 112 ? -1.897 -4.317 5.489 1.00 97.44 112 PHE A CA 1
ATOM 832 C C . PHE A 1 112 ? -1.297 -3.144 6.249 1.00 97.44 112 PHE A C 1
ATOM 834 O O . PHE A 1 112 ? -0.096 -2.910 6.160 1.00 97.44 112 PHE A O 1
ATOM 841 N N . PHE A 1 113 ? -2.121 -2.449 7.025 1.00 95.94 113 PHE A N 1
ATOM 842 C CA . PHE A 1 113 ? -1.730 -1.278 7.800 1.00 95.94 113 PHE A CA 1
ATOM 843 C C . PHE A 1 113 ? -2.065 -1.460 9.276 1.00 95.94 113 PHE A C 1
ATOM 845 O O . PHE A 1 113 ? -3.147 -1.938 9.620 1.00 95.94 113 PHE A O 1
ATOM 852 N N . LYS A 1 114 ? -1.156 -1.001 10.137 1.00 95.12 114 LYS A N 1
ATOM 853 C CA . LYS A 1 114 ? -1.379 -0.774 11.565 1.00 95.12 114 LYS A CA 1
ATOM 854 C C . LYS A 1 114 ? -1.835 0.661 11.763 1.00 95.12 114 LYS A C 1
ATOM 856 O O . LYS A 1 114 ? -1.082 1.595 11.511 1.00 95.12 114 LYS A O 1
ATOM 861 N N . ILE A 1 115 ? -3.064 0.837 12.218 1.00 90.88 115 ILE A N 1
ATOM 862 C CA . ILE A 1 115 ? -3.693 2.146 12.329 1.00 90.88 115 ILE A CA 1
ATOM 863 C C . ILE A 1 115 ? -3.736 2.545 13.799 1.00 90.88 115 ILE A C 1
ATOM 865 O O . ILE A 1 115 ? -4.268 1.813 14.630 1.00 90.88 115 ILE A O 1
ATOM 869 N N . LYS A 1 116 ? -3.152 3.699 14.123 1.00 86.62 116 LYS A N 1
ATOM 870 C CA . LYS A 1 116 ? -3.124 4.223 15.497 1.00 86.62 116 LYS A CA 1
ATOM 871 C C . LYS A 1 116 ? -4.350 5.076 15.814 1.00 86.62 116 LYS A C 1
ATOM 873 O O . LYS A 1 116 ? -4.814 5.075 16.949 1.00 86.62 116 LYS A O 1
ATOM 878 N N . ASP A 1 117 ? -4.898 5.738 14.801 1.00 83.50 117 ASP A N 1
ATOM 879 C CA . ASP A 1 117 ? -5.994 6.684 14.961 1.00 83.50 117 ASP A CA 1
ATOM 880 C C . ASP A 1 117 ? -7.362 6.043 14.677 1.00 83.50 117 ASP A C 1
ATOM 882 O O . ASP A 1 117 ? -7.532 5.186 13.800 1.00 83.50 117 ASP A O 1
ATOM 886 N N . GLN A 1 118 ? -8.378 6.476 15.426 1.00 80.50 118 GLN A N 1
ATOM 887 C CA . GLN A 1 118 ? -9.745 5.946 15.310 1.00 80.50 118 GLN A CA 1
ATOM 888 C C . GLN A 1 118 ? -10.543 6.554 14.143 1.00 80.50 118 GLN A C 1
ATOM 890 O O . GLN A 1 118 ? -11.618 6.060 13.813 1.00 80.50 118 GLN A O 1
ATOM 895 N N . GLY A 1 119 ? -10.016 7.603 13.506 1.00 86.06 119 GLY A N 1
ATOM 896 C CA . GLY A 1 119 ? -10.652 8.290 12.383 1.00 86.06 119 GLY A CA 1
ATOM 897 C C . GLY A 1 119 ? -10.407 7.634 11.024 1.00 86.06 119 GLY A C 1
ATOM 898 O O . GLY A 1 119 ? -9.648 6.664 10.891 1.00 86.06 119 GLY A O 1
ATOM 899 N N . VAL A 1 120 ? -11.035 8.213 10.001 1.00 90.12 120 VAL A N 1
ATOM 900 C CA . VAL A 1 120 ? -10.750 7.900 8.596 1.00 90.12 120 VAL A CA 1
ATOM 901 C C . VAL A 1 120 ? -9.286 8.226 8.307 1.00 90.12 120 VAL A C 1
ATOM 903 O O . VAL A 1 120 ? -8.771 9.259 8.738 1.00 90.12 120 VAL A O 1
ATOM 906 N N . GLN A 1 121 ? -8.613 7.313 7.615 1.00 91.00 121 GLN A N 1
ATOM 907 C CA . GLN A 1 121 ? -7.217 7.468 7.224 1.00 91.00 121 GLN A CA 1
ATOM 908 C C . GLN A 1 121 ? -7.130 7.631 5.718 1.00 91.00 121 GLN A C 1
ATOM 910 O O . GLN A 1 121 ? -7.665 6.798 4.985 1.00 91.00 121 GLN A O 1
ATOM 915 N N . ASP A 1 122 ? -6.411 8.646 5.263 1.00 91.31 122 ASP A N 1
ATOM 916 C CA . ASP A 1 122 ? -5.916 8.690 3.899 1.00 91.31 122 ASP A CA 1
ATOM 917 C C . ASP A 1 122 ? -4.756 7.710 3.760 1.00 91.31 122 ASP A C 1
ATOM 919 O O . ASP A 1 122 ? -3.905 7.591 4.640 1.00 91.31 122 ASP A O 1
ATOM 923 N N . ILE A 1 123 ? -4.716 7.015 2.633 1.00 91.19 123 ILE A N 1
ATOM 924 C CA . ILE A 1 123 ? -3.578 6.203 2.230 1.00 91.19 123 ILE A CA 1
ATOM 925 C C . ILE A 1 123 ? -2.865 6.977 1.138 1.00 91.19 123 ILE A C 1
ATOM 927 O O . ILE A 1 123 ? -3.501 7.428 0.182 1.00 91.19 123 ILE A O 1
ATOM 931 N N . VAL A 1 124 ? -1.550 7.083 1.242 1.00 89.81 124 VAL A N 1
ATOM 932 C CA . VAL A 1 124 ? -0.711 7.736 0.238 1.00 89.81 124 VAL A CA 1
ATOM 933 C C . VAL A 1 124 ? 0.389 6.787 -0.223 1.00 89.81 124 VAL A C 1
ATOM 935 O O . VAL A 1 124 ? 0.747 5.855 0.498 1.00 89.81 124 VAL A O 1
ATOM 938 N N . TYR A 1 125 ? 0.904 7.012 -1.427 1.00 88.56 125 TYR A N 1
ATOM 939 C CA . TYR A 1 125 ? 2.117 6.373 -1.918 1.00 88.56 125 TYR A CA 1
ATOM 940 C C . TYR A 1 125 ? 3.186 7.436 -2.171 1.00 88.56 125 TYR A C 1
ATOM 942 O O . TYR A 1 125 ? 2.933 8.380 -2.922 1.00 88.56 125 TYR A O 1
ATOM 950 N N . GLY A 1 126 ? 4.356 7.263 -1.561 1.00 84.56 126 GLY A N 1
ATOM 951 C CA . GLY A 1 126 ? 5.426 8.262 -1.513 1.00 84.56 126 GLY A CA 1
ATOM 952 C C . GLY A 1 126 ? 5.630 8.807 -0.100 1.00 84.56 126 GLY A C 1
ATOM 953 O O . GLY A 1 126 ? 4.683 8.925 0.677 1.00 84.56 126 GLY A O 1
ATOM 954 N N . ASP A 1 127 ? 6.884 9.079 0.232 1.00 70.50 127 ASP A N 1
ATOM 955 C CA . ASP A 1 127 ? 7.372 9.510 1.542 1.00 70.50 127 ASP A CA 1
ATOM 956 C C . ASP A 1 127 ? 7.333 11.036 1.735 1.00 70.50 127 ASP A C 1
ATOM 958 O O . ASP A 1 127 ? 7.107 11.507 2.851 1.00 70.50 127 ASP A O 1
ATOM 962 N N . ASP A 1 128 ? 7.492 11.811 0.659 1.00 69.75 128 ASP A N 1
ATOM 963 C CA . ASP A 1 128 ? 7.356 13.271 0.680 1.00 69.75 128 ASP A CA 1
ATOM 964 C C . ASP A 1 128 ? 5.882 13.694 0.529 1.00 69.75 128 ASP A C 1
ATOM 966 O O . ASP A 1 128 ? 5.310 13.472 -0.534 1.00 69.75 128 ASP A O 1
ATOM 970 N N . PRO A 1 129 ? 5.245 14.360 1.512 1.00 64.31 129 PRO A N 1
ATOM 971 C CA . PRO A 1 129 ? 3.854 14.810 1.400 1.00 64.31 129 PRO A CA 1
ATOM 972 C C . PRO A 1 129 ? 3.566 15.755 0.220 1.00 64.31 129 PRO A C 1
ATOM 974 O O . PRO A 1 129 ? 2.408 15.861 -0.180 1.00 64.31 129 PRO A O 1
ATOM 977 N N . VAL A 1 130 ? 4.570 16.448 -0.329 1.00 67.12 130 VAL A N 1
ATOM 978 C CA . VAL A 1 130 ? 4.411 17.329 -1.501 1.00 67.12 130 VAL A CA 1
ATOM 979 C C . VAL A 1 130 ? 4.272 16.522 -2.796 1.00 67.12 130 VAL A C 1
ATOM 981 O O . VAL A 1 130 ? 3.543 16.933 -3.698 1.00 67.12 130 VAL A O 1
ATOM 984 N N . LEU A 1 131 ? 4.953 15.378 -2.881 1.00 67.12 131 LEU A N 1
ATOM 985 C CA . LEU A 1 131 ? 5.019 14.516 -4.071 1.00 67.12 131 LEU A CA 1
ATOM 986 C C . LEU A 1 131 ? 4.175 13.241 -3.921 1.00 67.12 131 LEU A C 1
ATOM 988 O O . LEU A 1 131 ? 3.861 12.567 -4.904 1.00 67.12 131 LEU A O 1
ATOM 992 N N . ALA A 1 132 ? 3.794 12.905 -2.689 1.00 73.38 132 ALA A N 1
ATOM 993 C CA . ALA A 1 132 ? 3.032 11.721 -2.358 1.00 73.38 132 ALA A CA 1
ATOM 994 C C . ALA A 1 132 ? 1.645 11.804 -2.972 1.00 73.38 132 ALA A C 1
ATOM 996 O O . ALA A 1 132 ? 0.917 12.793 -2.853 1.00 73.38 132 ALA A O 1
ATOM 997 N N . VAL A 1 133 ? 1.241 10.701 -3.585 1.00 78.62 133 VAL A N 1
ATOM 998 C CA . VAL A 1 133 ? -0.055 10.633 -4.230 1.00 78.62 133 VAL A CA 1
ATOM 999 C C . VAL A 1 133 ? -1.024 9.902 -3.318 1.00 78.62 133 VAL A C 1
ATOM 1001 O O . VAL A 1 133 ? -0.796 8.751 -2.945 1.00 78.62 133 VAL A O 1
ATOM 1004 N N . ARG A 1 134 ? -2.121 10.561 -2.929 1.00 86.12 134 ARG A N 1
ATOM 1005 C CA . ARG A 1 134 ? -3.188 9.922 -2.144 1.00 86.12 134 ARG A CA 1
ATOM 1006 C C . ARG A 1 134 ? -3.798 8.812 -2.972 1.00 86.12 134 ARG A C 1
ATOM 1008 O O . ARG A 1 134 ? -4.393 9.141 -3.973 1.00 86.12 134 ARG A O 1
ATOM 1015 N N . VAL A 1 135 ? -3.712 7.553 -2.547 1.00 86.50 135 VAL A N 1
ATOM 1016 C CA . VAL A 1 135 ? -4.218 6.382 -3.283 1.00 86.50 135 VAL A CA 1
ATOM 1017 C C . VAL A 1 135 ? -5.637 5.957 -2.891 1.00 86.50 135 VAL A C 1
ATOM 1019 O O . VAL A 1 135 ? -6.273 5.179 -3.601 1.00 86.50 135 VAL A O 1
ATOM 1022 N N . GLY A 1 136 ? -6.141 6.445 -1.756 1.00 88.56 136 GLY A N 1
ATOM 1023 C CA . GLY A 1 136 ? -7.500 6.186 -1.287 1.00 88.56 136 GLY A CA 1
ATOM 1024 C C . GLY A 1 136 ? -7.658 6.427 0.206 1.00 88.56 136 GLY A C 1
ATOM 1025 O O . GLY A 1 136 ? -6.858 7.143 0.800 1.00 88.56 136 GLY A O 1
ATOM 1026 N N . ARG A 1 137 ? -8.681 5.817 0.811 1.00 90.69 137 ARG A N 1
ATOM 1027 C CA . ARG A 1 137 ? -9.000 5.974 2.237 1.00 90.69 137 ARG A CA 1
ATOM 1028 C C . ARG A 1 137 ? -9.402 4.659 2.900 1.00 90.69 137 ARG A C 1
ATOM 1030 O O . ARG A 1 137 ? -9.999 3.797 2.251 1.00 90.69 137 ARG A O 1
ATOM 1037 N N . ILE A 1 138 ? -9.115 4.523 4.192 1.00 90.19 138 ILE A N 1
ATOM 1038 C CA . ILE A 1 138 ? -9.633 3.460 5.064 1.00 90.19 138 ILE A CA 1
ATOM 1039 C C . ILE A 1 138 ? -10.638 4.106 6.024 1.00 90.19 138 ILE A C 1
ATOM 1041 O O . ILE A 1 138 ? -10.229 4.936 6.842 1.00 90.19 138 ILE A O 1
ATOM 1045 N N . PRO A 1 139 ? -11.933 3.752 5.957 1.00 89.19 139 PRO A N 1
ATOM 1046 C CA . PRO A 1 139 ? -12.934 4.336 6.838 1.00 89.19 139 PRO A CA 1
ATOM 1047 C C . PRO A 1 139 ? -12.680 3.972 8.308 1.00 89.19 139 PRO A C 1
ATOM 1049 O O . PRO A 1 139 ? -12.011 2.981 8.629 1.00 89.19 139 PRO A O 1
ATOM 1052 N N . ALA A 1 140 ? -13.235 4.779 9.212 1.00 86.00 140 ALA A N 1
ATOM 1053 C CA . ALA A 1 140 ? -13.279 4.457 10.632 1.00 86.00 140 ALA A CA 1
ATOM 1054 C C . ALA A 1 140 ? -14.079 3.163 10.869 1.00 86.00 140 ALA A C 1
ATOM 1056 O O . ALA A 1 140 ? -15.006 2.834 10.122 1.00 86.00 140 ALA A O 1
ATOM 1057 N N . PHE A 1 141 ? -13.730 2.425 11.923 1.00 79.12 141 PHE A N 1
ATOM 1058 C CA . PHE A 1 141 ? -14.470 1.219 12.290 1.00 79.12 141 PHE A CA 1
ATOM 1059 C C . PHE A 1 141 ? -15.910 1.604 12.673 1.00 79.12 141 PHE A C 1
ATOM 1061 O O . PHE A 1 141 ? -16.108 2.445 13.544 1.00 79.12 141 PHE A O 1
ATOM 1068 N N . GLY A 1 142 ? -16.911 1.021 12.007 1.00 64.31 142 GLY A N 1
ATOM 1069 C CA . GLY A 1 142 ? -18.327 1.299 12.283 1.00 64.31 142 GLY A CA 1
ATOM 1070 C C . GLY A 1 142 ? -18.947 2.490 11.540 1.00 64.31 142 GLY A C 1
ATOM 1071 O O . GLY A 1 142 ? -20.112 2.793 11.778 1.00 64.31 142 GLY A O 1
ATOM 1072 N N . ALA A 1 143 ? -18.243 3.133 10.606 1.00 53.78 143 ALA A N 1
ATOM 1073 C CA . ALA A 1 143 ? -18.839 4.162 9.751 1.00 53.78 143 ALA A CA 1
ATOM 1074 C C . ALA A 1 143 ? -19.558 3.539 8.537 1.00 53.78 143 ALA A C 1
ATOM 1076 O O . ALA A 1 143 ? -19.128 3.694 7.397 1.00 53.78 143 ALA A O 1
ATOM 1077 N N . VAL A 1 144 ? -20.663 2.824 8.772 1.00 44.62 144 VAL A N 1
ATOM 1078 C CA . VAL A 1 144 ? -21.683 2.660 7.725 1.00 44.62 144 VAL A CA 1
ATOM 1079 C C . VAL A 1 144 ? -22.492 3.954 7.756 1.00 44.62 144 VAL A C 1
ATOM 1081 O O . VAL A 1 144 ? -23.201 4.206 8.727 1.00 44.62 144 VAL A O 1
ATOM 1084 N N . SER A 1 145 ? -22.319 4.832 6.765 1.00 34.94 145 SER A N 1
ATOM 1085 C CA . SER A 1 145 ? -23.216 5.988 6.640 1.00 34.94 145 SER A CA 1
ATOM 1086 C C . SER A 1 145 ? -24.624 5.490 6.263 1.00 34.94 145 SER A C 1
ATOM 1088 O O . SER A 1 145 ? -24.704 4.576 5.439 1.00 34.94 145 SER A O 1
ATOM 1090 N N . PRO A 1 146 ? -25.696 6.028 6.877 1.00 40.84 146 PRO A N 1
ATOM 1091 C CA . PRO A 1 146 ? -27.085 5.662 6.583 1.00 40.84 146 PRO A CA 1
ATOM 1092 C C . PRO A 1 146 ? -27.523 6.009 5.154 1.00 40.84 146 PRO A C 1
ATOM 1094 O O . PRO A 1 146 ? -26.945 6.947 4.554 1.00 40.84 146 PRO A O 1
#